Protein AF-A0A829QMP1-F1 (afdb_monomer_lite)

Secondary structure (DSSP, 8-state):
--HHHHHHHHHGGGSHHHHHHHHHHHHHHHTT--GGGHHHHHHHHHHHHTT--HHHHHHHHHHHH-HHHHTTT---

pLDDT: mean 89.29, std 11.88, range [43.94, 98.25]

Structure (mmCIF, N/CA/C/O backbone):
data_AF-A0A829QMP1-F1
#
_entry.id   AF-A0A829QMP1-F1
#
loop_
_atom_site.group_PDB
_atom_site.id
_atom_site.type_symbol
_atom_site.label_atom_id
_atom_site.label_alt_id
_atom_site.label_comp_id
_atom_site.label_asym_id
_atom_site.label_entity_id
_atom_site.label_seq_id
_atom_site.pdbx_PDB_ins_code
_atom_site.Cartn_x
_atom_site.Cartn_y
_atom_site.Cartn_z
_atom_site.occupancy
_atom_site.B_iso_or_equiv
_atom_site.auth_seq_id
_atom_site.auth_comp_id
_atom_site.auth_asym_id
_atom_site.auth_atom_id
_atom_site.pdbx_PDB_model_num
ATOM 1 N N . MET A 1 1 ? 2.174 23.227 -7.785 1.00 49.81 1 MET A N 1
ATOM 2 C CA . MET A 1 1 ? 2.934 22.013 -7.411 1.00 49.81 1 MET A CA 1
ATOM 3 C C . MET A 1 1 ? 2.618 21.547 -5.977 1.00 49.81 1 MET A C 1
ATOM 5 O O . MET A 1 1 ? 3.513 21.101 -5.281 1.00 49.81 1 MET A O 1
ATOM 9 N N . GLY A 1 2 ? 1.363 21.655 -5.513 1.00 60.25 2 GLY A N 1
ATOM 10 C CA . GLY A 1 2 ? 0.972 21.266 -4.142 1.00 60.25 2 GLY A CA 1
ATOM 11 C C . GLY A 1 2 ? -0.328 20.458 -4.057 1.00 60.25 2 GLY A C 1
ATOM 12 O O . GLY A 1 2 ? -0.685 19.990 -2.986 1.00 60.25 2 GLY A O 1
ATOM 13 N N . ASN A 1 3 ? -1.031 20.263 -5.178 1.00 79.06 3 ASN A N 1
ATOM 14 C CA . ASN A 1 3 ? -2.294 19.526 -5.205 1.00 79.06 3 ASN A CA 1
ATOM 15 C C . ASN A 1 3 ? -2.078 18.007 -5.205 1.00 79.06 3 ASN A C 1
ATOM 17 O O . ASN A 1 3 ? -2.713 17.332 -4.414 1.00 79.06 3 ASN A O 1
ATOM 21 N N . ALA A 1 4 ? -1.164 17.475 -6.023 1.00 82.62 4 ALA A N 1
ATOM 22 C CA . ALA A 1 4 ? -0.944 16.032 -6.138 1.00 82.62 4 ALA A CA 1
ATOM 23 C C . ALA A 1 4 ? -0.448 15.413 -4.821 1.00 82.62 4 ALA A C 1
ATOM 25 O O . ALA A 1 4 ? -0.998 14.423 -4.359 1.00 82.62 4 ALA A O 1
ATOM 26 N N . TRP A 1 5 ? 0.522 16.054 -4.164 1.00 84.12 5 TRP A N 1
ATOM 27 C CA . TRP A 1 5 ? 0.992 15.630 -2.843 1.00 84.12 5 TRP A CA 1
ATOM 28 C C . TRP A 1 5 ? -0.075 15.787 -1.756 1.00 84.12 5 TRP A C 1
ATOM 30 O O . TRP A 1 5 ? -0.189 14.928 -0.891 1.00 84.12 5 TRP A O 1
ATOM 40 N N . GLY A 1 6 ? -0.893 16.844 -1.813 1.00 88.62 6 GLY A N 1
ATOM 41 C CA . GLY A 1 6 ? -2.012 17.021 -0.885 1.00 88.62 6 GLY A CA 1
ATOM 42 C C . GLY A 1 6 ? -3.122 15.982 -1.075 1.00 88.62 6 GLY A C 1
ATOM 43 O O . GLY A 1 6 ? -3.707 15.531 -0.095 1.00 88.62 6 GLY A O 1
ATOM 44 N N . VAL A 1 7 ? -3.390 15.583 -2.321 1.00 85.00 7 VAL A N 1
ATOM 45 C CA . VAL A 1 7 ? -4.306 14.486 -2.659 1.00 85.00 7 VAL A CA 1
ATOM 46 C C . VAL A 1 7 ? -3.748 13.169 -2.136 1.00 85.00 7 VAL A C 1
ATOM 48 O O . VAL A 1 7 ? -4.451 12.484 -1.406 1.00 85.00 7 VAL A O 1
ATOM 51 N N . ALA A 1 8 ? -2.474 12.866 -2.394 1.00 87.00 8 ALA A N 1
ATOM 52 C CA . ALA A 1 8 ? -1.838 11.653 -1.886 1.00 87.00 8 ALA A CA 1
ATOM 53 C C . ALA A 1 8 ? -1.853 11.571 -0.355 1.00 87.00 8 ALA A C 1
ATOM 55 O O . ALA A 1 8 ? -2.182 10.529 0.195 1.00 87.00 8 ALA A O 1
ATOM 56 N N . ALA A 1 9 ? -1.570 12.676 0.338 1.00 86.94 9 ALA A N 1
ATOM 57 C CA . ALA A 1 9 ? -1.589 12.714 1.798 1.00 86.94 9 ALA A CA 1
ATOM 58 C C . ALA A 1 9 ? -2.998 12.580 2.401 1.00 86.94 9 ALA A C 1
ATOM 60 O O . ALA A 1 9 ? -3.126 12.175 3.551 1.00 86.94 9 ALA A O 1
ATOM 61 N N . ARG A 1 10 ? -4.045 12.967 1.660 1.00 86.50 10 ARG A N 1
ATOM 62 C CA . ARG A 1 10 ? -5.431 12.940 2.148 1.00 86.50 10 ARG A CA 1
ATOM 63 C C . ARG A 1 10 ? -6.171 11.660 1.780 1.00 86.50 10 ARG A C 1
ATOM 65 O O . ARG A 1 10 ? -6.941 11.177 2.593 1.00 86.50 10 ARG A O 1
ATOM 72 N N . ILE A 1 11 ? -6.002 11.203 0.543 1.00 89.88 11 ILE A N 1
ATOM 73 C CA . ILE A 1 11 ? -6.777 10.112 -0.060 1.00 89.88 11 ILE A CA 1
ATOM 74 C C . ILE A 1 11 ? -5.961 8.811 -0.075 1.00 89.88 11 ILE A C 1
ATOM 76 O O . ILE A 1 11 ? -6.521 7.725 0.004 1.00 89.88 11 ILE A O 1
ATOM 80 N N . GLY A 1 12 ? -4.630 8.892 -0.148 1.00 90.50 12 GLY A N 1
ATOM 81 C CA . GLY A 1 12 ? -3.780 7.704 -0.151 1.00 90.50 12 GLY A CA 1
ATOM 82 C C . GLY A 1 12 ? -4.094 6.770 -1.321 1.00 90.50 12 GLY A C 1
ATOM 83 O O . GLY A 1 12 ? -4.182 7.210 -2.469 1.00 90.50 12 GLY A O 1
ATOM 84 N N . LEU A 1 13 ? -4.239 5.477 -1.028 1.00 93.75 13 LEU A N 1
ATOM 85 C CA . LEU A 1 13 ? -4.514 4.442 -2.028 1.00 93.75 13 LEU A CA 1
ATOM 86 C C . LEU A 1 13 ? -6.004 4.305 -2.383 1.00 93.75 13 LEU A C 1
ATOM 88 O O . LEU A 1 13 ? -6.333 3.544 -3.290 1.00 93.75 13 LEU A O 1
ATOM 92 N N . GLU A 1 14 ? -6.901 5.075 -1.760 1.00 91.69 14 GLU A N 1
ATOM 93 C CA . GLU A 1 14 ? -8.284 5.181 -2.244 1.00 91.69 14 GLU A CA 1
ATOM 94 C C . GLU A 1 14 ? -8.359 5.932 -3.587 1.00 91.69 14 GLU A C 1
ATOM 96 O O . GLU A 1 14 ? -9.329 5.790 -4.332 1.00 91.69 14 GLU A O 1
ATOM 101 N N . ASP A 1 15 ? -7.328 6.714 -3.933 1.00 92.56 15 ASP A N 1
ATOM 102 C CA . ASP A 1 15 ? -7.203 7.340 -5.246 1.00 92.56 15 ASP A CA 1
ATOM 103 C C . ASP A 1 15 ? -6.794 6.270 -6.280 1.00 92.56 15 ASP A C 1
ATOM 105 O O . ASP A 1 15 ? -5.695 5.708 -6.187 1.00 92.56 15 ASP A O 1
ATOM 109 N N . PRO A 1 16 ? -7.617 5.997 -7.312 1.00 93.19 16 PRO A N 1
ATOM 110 C CA . PRO A 1 16 ? -7.338 4.925 -8.267 1.00 93.19 16 PRO A CA 1
ATOM 111 C C . PRO A 1 16 ? -6.045 5.119 -9.066 1.00 93.19 16 PRO A C 1
ATOM 113 O O . PRO A 1 16 ? -5.414 4.141 -9.474 1.00 93.19 16 PRO A O 1
ATOM 116 N N . ALA A 1 17 ? -5.638 6.367 -9.317 1.00 93.31 17 ALA A N 1
ATOM 117 C CA . ALA A 1 17 ? -4.402 6.654 -10.032 1.00 93.31 17 ALA A CA 1
ATOM 118 C C . ALA A 1 17 ? -3.183 6.391 -9.140 1.00 93.31 17 ALA A C 1
ATOM 120 O O . ALA A 1 17 ? -2.189 5.841 -9.622 1.00 93.31 17 ALA A O 1
ATOM 121 N N . LEU A 1 18 ? -3.265 6.731 -7.850 1.00 92.75 18 LEU A N 1
ATOM 122 C CA . LEU A 1 18 ? -2.216 6.411 -6.880 1.00 92.75 18 LEU A CA 1
ATOM 123 C C . LEU A 1 18 ? -2.131 4.913 -6.603 1.00 92.75 18 LEU A C 1
ATOM 125 O O . LEU A 1 18 ? -1.022 4.387 -6.599 1.00 92.75 18 LEU A O 1
ATOM 129 N N . HIS A 1 19 ? -3.257 4.213 -6.468 1.00 95.38 19 HI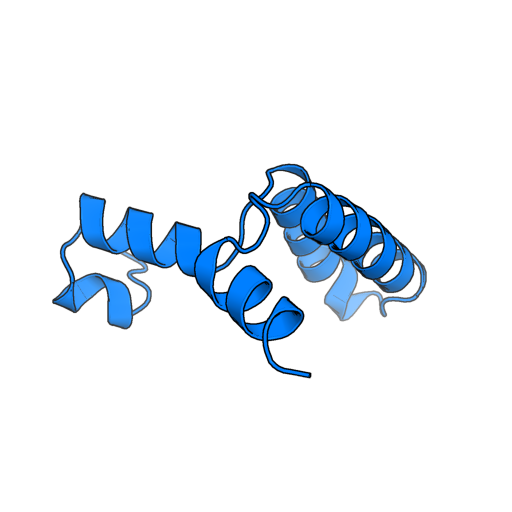S A N 1
ATOM 130 C CA . HIS A 1 19 ? -3.271 2.756 -6.329 1.00 95.38 19 HIS A CA 1
ATOM 131 C C . HIS A 1 19 ? -2.613 2.079 -7.540 1.00 95.38 19 HIS A C 1
ATOM 133 O O . HIS A 1 19 ? -1.671 1.301 -7.385 1.00 95.38 19 HIS A O 1
ATOM 139 N N . ALA A 1 20 ? -3.011 2.440 -8.764 1.00 96.50 20 ALA A N 1
ATOM 140 C CA . ALA A 1 20 ? -2.406 1.877 -9.971 1.00 96.50 20 ALA A CA 1
ATOM 141 C C . ALA A 1 20 ? -0.899 2.179 -10.079 1.00 96.50 20 ALA A C 1
ATOM 143 O O . ALA A 1 20 ? -0.124 1.333 -10.533 1.00 96.50 20 ALA A O 1
ATOM 144 N N . ALA A 1 21 ? -0.467 3.379 -9.678 1.00 95.75 21 ALA A N 1
ATOM 145 C CA . ALA A 1 21 ? 0.947 3.738 -9.648 1.00 95.75 21 ALA A CA 1
ATOM 146 C C . ALA A 1 21 ? 1.716 2.936 -8.587 1.00 95.75 21 ALA A C 1
ATOM 148 O O . ALA A 1 21 ? 2.773 2.388 -8.899 1.00 95.75 21 ALA A O 1
ATOM 149 N N . ALA A 1 22 ? 1.176 2.822 -7.372 1.00 95.44 22 ALA A N 1
ATOM 150 C CA . ALA A 1 22 ? 1.764 2.059 -6.278 1.00 95.44 22 ALA A CA 1
ATOM 151 C C . ALA A 1 22 ? 1.930 0.587 -6.663 1.00 95.44 22 ALA A C 1
ATOM 153 O O . ALA A 1 22 ? 3.033 0.059 -6.549 1.00 95.44 22 ALA A O 1
ATOM 154 N N . HIS A 1 23 ? 0.891 -0.040 -7.220 1.00 97.81 23 HIS A N 1
ATOM 155 C CA . HIS A 1 23 ? 0.956 -1.432 -7.659 1.00 97.81 23 HIS A CA 1
ATOM 156 C C . HIS A 1 23 ? 2.074 -1.631 -8.685 1.00 97.81 23 HIS A C 1
ATOM 158 O O . HIS A 1 23 ? 2.894 -2.531 -8.545 1.00 97.81 23 HIS A O 1
ATOM 164 N N . ARG A 1 24 ? 2.169 -0.771 -9.709 1.00 98.25 24 ARG A N 1
ATOM 165 C CA . ARG A 1 24 ? 3.235 -0.880 -10.723 1.00 98.25 24 ARG A CA 1
ATOM 166 C C . ARG A 1 24 ? 4.630 -0.755 -10.117 1.00 98.25 24 ARG A C 1
ATOM 168 O O . ARG A 1 24 ? 5.520 -1.517 -10.486 1.00 98.25 24 ARG A O 1
ATOM 175 N N . LEU A 1 25 ? 4.823 0.213 -9.225 1.00 97.69 25 LEU A N 1
ATOM 176 C CA . LEU A 1 25 ? 6.120 0.479 -8.607 1.00 97.69 25 LEU A CA 1
ATOM 177 C C . LEU A 1 25 ? 6.536 -0.650 -7.662 1.00 97.69 25 LEU A C 1
ATOM 179 O O . LEU A 1 25 ? 7.677 -1.101 -7.730 1.00 97.69 25 LEU A O 1
ATOM 183 N N . VAL A 1 26 ? 5.616 -1.137 -6.830 1.00 97.50 26 VAL A N 1
ATOM 184 C CA . VAL A 1 26 ? 5.895 -2.223 -5.885 1.00 97.50 26 VAL A CA 1
ATOM 185 C C . VAL A 1 26 ? 6.127 -3.535 -6.626 1.00 97.50 26 VAL A C 1
ATOM 187 O O . VAL A 1 26 ? 7.135 -4.176 -6.362 1.00 97.50 26 VAL A O 1
ATOM 190 N N . SER A 1 27 ? 5.319 -3.891 -7.633 1.00 98.00 27 SER A N 1
ATOM 191 C CA . SER A 1 27 ? 5.582 -5.090 -8.447 1.00 98.00 27 SER A CA 1
ATOM 192 C C . SER A 1 27 ? 6.959 -5.048 -9.121 1.00 98.00 27 SER A C 1
ATOM 194 O O . SER A 1 27 ? 7.666 -6.054 -9.155 1.00 98.00 27 SER A O 1
ATOM 196 N N . ALA A 1 28 ? 7.364 -3.883 -9.643 1.00 98.25 28 ALA A N 1
ATOM 197 C CA . ALA A 1 28 ? 8.689 -3.714 -10.234 1.00 98.25 28 ALA A CA 1
ATOM 198 C C . ALA A 1 28 ? 9.809 -3.868 -9.193 1.00 98.25 28 ALA A C 1
ATOM 200 O O . ALA A 1 28 ? 10.844 -4.455 -9.499 1.00 98.25 28 ALA A O 1
ATOM 201 N N . ALA A 1 29 ? 9.597 -3.380 -7.969 1.00 97.50 29 ALA A N 1
ATOM 202 C CA . ALA A 1 29 ? 10.531 -3.563 -6.866 1.00 97.50 29 ALA A CA 1
ATOM 203 C C . ALA A 1 29 ? 10.617 -5.034 -6.423 1.00 97.50 29 ALA A C 1
ATOM 205 O O . ALA A 1 29 ? 11.726 -5.531 -6.246 1.00 97.50 29 ALA A O 1
ATOM 206 N N . CYS A 1 30 ? 9.494 -5.758 -6.331 1.00 97.62 30 CYS A N 1
ATOM 207 C CA . CYS A 1 30 ? 9.481 -7.190 -6.004 1.00 97.62 30 CYS A CA 1
ATOM 208 C C . CYS A 1 30 ? 10.333 -8.000 -6.989 1.00 97.62 30 CYS A C 1
ATOM 210 O O . CYS A 1 30 ? 11.074 -8.887 -6.582 1.00 97.62 30 CYS A O 1
ATOM 212 N N . ALA A 1 31 ? 10.279 -7.658 -8.281 1.00 97.19 31 ALA A N 1
ATOM 213 C CA . ALA A 1 31 ? 11.021 -8.362 -9.327 1.00 97.19 31 ALA A CA 1
ATOM 214 C C . ALA A 1 31 ? 12.554 -8.256 -9.200 1.00 97.19 31 ALA A C 1
ATOM 216 O O . ALA A 1 31 ? 13.269 -9.052 -9.807 1.00 97.19 31 ALA A O 1
ATOM 217 N N . VAL A 1 32 ? 13.062 -7.272 -8.451 1.00 97.62 32 VAL A N 1
ATOM 218 C CA . VAL A 1 32 ? 14.505 -7.023 -8.279 1.00 97.62 32 VAL A CA 1
ATOM 219 C C . VAL A 1 32 ? 14.955 -7.083 -6.820 1.00 97.62 32 VAL A C 1
ATOM 221 O O . VAL A 1 32 ? 16.128 -6.835 -6.535 1.00 97.62 32 VAL A O 1
ATOM 224 N N . ALA A 1 33 ? 14.040 -7.373 -5.895 1.00 97.44 33 ALA A N 1
ATOM 225 C CA . ALA A 1 33 ? 14.329 -7.391 -4.473 1.00 97.44 33 ALA A CA 1
ATOM 226 C C . ALA A 1 33 ? 15.321 -8.516 -4.133 1.00 97.44 33 ALA A C 1
ATOM 228 O O . ALA A 1 33 ? 15.235 -9.615 -4.690 1.00 97.44 33 ALA A O 1
ATOM 229 N N . PRO A 1 34 ? 16.272 -8.261 -3.220 1.00 97.81 34 PRO A N 1
ATOM 230 C CA . PRO A 1 34 ? 17.160 -9.304 -2.741 1.00 97.81 34 PRO A CA 1
ATOM 231 C C . PRO A 1 34 ? 16.350 -10.352 -1.946 1.00 97.81 34 PRO A C 1
ATOM 233 O O . PRO A 1 34 ? 15.321 -9.999 -1.358 1.00 97.81 34 PRO A O 1
ATOM 236 N N . PRO A 1 35 ? 16.774 -11.631 -1.912 1.00 97.44 35 PRO A N 1
ATOM 237 C CA . PRO A 1 35 ? 16.004 -12.707 -1.281 1.00 97.44 35 PRO A CA 1
ATOM 238 C C . PRO A 1 35 ? 15.636 -12.436 0.179 1.00 97.44 35 PRO A C 1
ATOM 240 O O . PRO A 1 35 ? 14.578 -12.857 0.637 1.00 97.44 35 PRO A O 1
ATOM 243 N N . GLU A 1 36 ? 16.480 -11.698 0.900 1.00 97.69 36 GLU A N 1
ATOM 244 C CA . GLU A 1 36 ? 16.266 -11.330 2.298 1.00 97.69 36 GLU A CA 1
ATOM 245 C C . GLU A 1 36 ? 15.048 -10.415 2.499 1.00 97.69 36 GLU A C 1
ATOM 247 O O . GLU A 1 36 ? 14.533 -10.344 3.608 1.00 97.69 36 GLU A O 1
ATOM 252 N N . LEU A 1 37 ? 14.580 -9.736 1.445 1.00 97.62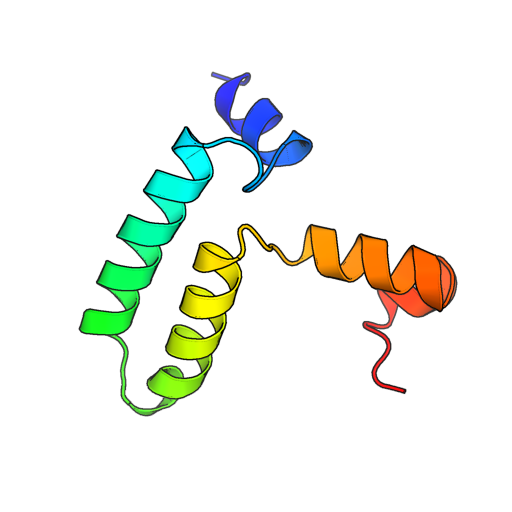 37 LEU A N 1
ATOM 253 C CA . LEU A 1 37 ? 13.414 -8.845 1.464 1.00 97.62 37 LEU A CA 1
ATOM 254 C C . LEU A 1 37 ? 12.200 -9.424 0.727 1.00 97.62 37 LEU A C 1
ATOM 256 O O . LEU A 1 37 ? 11.175 -8.753 0.650 1.00 97.62 37 LEU A O 1
ATOM 260 N N . ALA A 1 38 ? 12.290 -10.634 0.163 1.00 96.00 38 ALA A N 1
ATOM 261 C CA . ALA A 1 38 ? 11.228 -11.192 -0.677 1.00 96.00 38 ALA A CA 1
ATOM 262 C C . ALA A 1 38 ? 9.881 -11.250 0.061 1.00 96.00 38 ALA A C 1
ATOM 264 O O . ALA A 1 38 ? 8.884 -10.749 -0.449 1.00 96.00 38 ALA A O 1
ATOM 265 N N . THR A 1 39 ? 9.879 -11.757 1.297 1.00 96.62 39 THR A N 1
ATOM 266 C CA . THR A 1 39 ? 8.675 -11.841 2.135 1.00 96.62 39 THR A CA 1
ATOM 267 C C . THR A 1 39 ? 8.083 -10.466 2.446 1.00 96.62 39 THR A C 1
ATOM 269 O O . THR A 1 39 ? 6.874 -10.277 2.337 1.00 96.62 39 THR A O 1
ATOM 272 N N . ASP A 1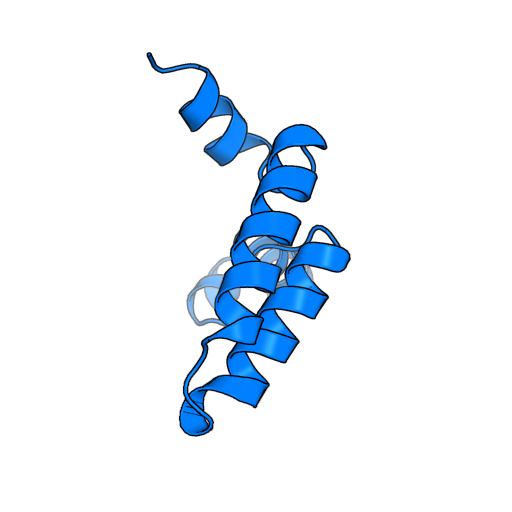 40 ? 8.920 -9.486 2.799 1.00 96.75 40 ASP A N 1
ATOM 273 C CA . ASP A 1 40 ? 8.457 -8.128 3.110 1.00 96.75 40 ASP A CA 1
ATOM 274 C C . ASP A 1 40 ? 7.872 -7.440 1.869 1.00 96.75 40 ASP A C 1
ATOM 276 O O . ASP A 1 40 ? 6.883 -6.710 1.951 1.00 96.75 40 ASP A O 1
ATOM 280 N N . MET A 1 41 ? 8.464 -7.691 0.701 1.00 97.31 41 MET A N 1
ATOM 281 C CA . MET A 1 41 ? 7.997 -7.162 -0.577 1.00 97.31 41 MET A CA 1
ATOM 282 C C . MET A 1 41 ? 6.696 -7.820 -1.042 1.00 97.31 41 MET A C 1
ATOM 284 O O . MET A 1 41 ? 5.824 -7.123 -1.558 1.00 97.31 41 MET A O 1
ATOM 288 N N . GLU A 1 42 ? 6.536 -9.129 -0.840 1.00 96.38 42 GLU A N 1
ATOM 289 C CA . GLU A 1 42 ? 5.272 -9.839 -1.074 1.00 96.38 42 GLU A CA 1
ATOM 290 C C . GLU A 1 42 ? 4.163 -9.291 -0.173 1.00 96.38 42 GLU A C 1
ATOM 292 O O . GLU A 1 42 ? 3.094 -8.937 -0.670 1.00 96.38 42 GLU A O 1
ATOM 297 N N . PHE A 1 43 ? 4.445 -9.115 1.122 1.00 95.88 43 PHE A N 1
ATOM 298 C CA . PHE A 1 43 ? 3.507 -8.498 2.058 1.00 95.88 43 PHE A CA 1
ATOM 299 C C . PHE A 1 43 ? 3.126 -7.077 1.624 1.00 95.88 43 PHE A C 1
ATOM 301 O O . PHE A 1 43 ? 1.948 -6.726 1.586 1.00 95.88 43 PHE A O 1
ATOM 308 N N . LEU A 1 44 ? 4.100 -6.246 1.245 1.00 95.94 44 LEU A N 1
ATOM 309 C CA . LEU A 1 44 ? 3.825 -4.891 0.772 1.00 95.94 44 LEU A CA 1
ATOM 310 C C . LEU A 1 44 ? 2.974 -4.882 -0.507 1.00 95.94 44 LEU A C 1
ATOM 312 O O . LEU A 1 44 ? 2.101 -4.024 -0.648 1.00 95.94 44 LEU A O 1
ATOM 316 N N . LEU A 1 45 ? 3.212 -5.812 -1.435 1.00 96.94 45 LEU A N 1
ATOM 317 C CA . LEU A 1 45 ? 2.422 -5.930 -2.658 1.00 96.94 45 LEU A CA 1
ATOM 318 C C . LE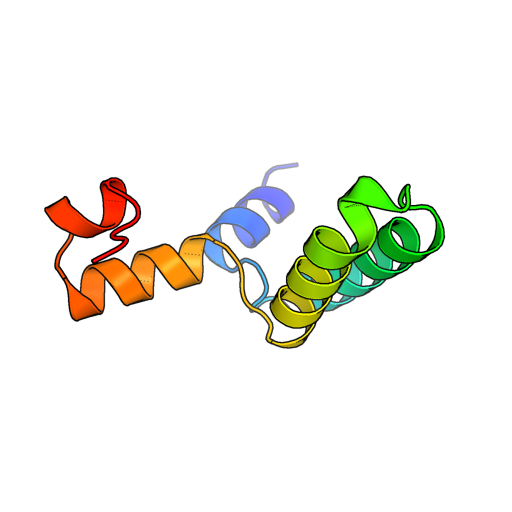U A 1 45 ? 0.971 -6.304 -2.346 1.00 96.94 45 LEU A C 1
ATOM 320 O O . LEU A 1 45 ? 0.070 -5.617 -2.821 1.00 96.94 45 LEU A O 1
ATOM 324 N N . GLU A 1 46 ? 0.751 -7.309 -1.496 1.00 96.88 46 GLU A N 1
ATOM 325 C CA . GLU A 1 46 ? -0.586 -7.717 -1.051 1.00 96.88 46 GLU A CA 1
ATOM 326 C C . GLU A 1 46 ? -1.344 -6.534 -0.423 1.00 96.88 46 GLU A C 1
ATOM 328 O O . GLU A 1 46 ? -2.508 -6.272 -0.729 1.00 96.88 46 GLU A O 1
ATOM 333 N N . ARG A 1 47 ? -0.663 -5.759 0.424 1.00 95.75 47 ARG A N 1
ATOM 334 C CA . ARG A 1 47 ? -1.225 -4.559 1.053 1.00 95.75 47 ARG A CA 1
ATOM 335 C C . ARG A 1 47 ? -1.647 -3.517 0.020 1.00 95.75 47 ARG A C 1
ATOM 337 O O . ARG A 1 47 ? -2.745 -2.972 0.115 1.00 95.75 47 ARG A O 1
ATOM 344 N N . VAL A 1 48 ? -0.808 -3.260 -0.982 1.00 96.06 48 VAL A N 1
ATOM 345 C CA . VAL A 1 48 ? -1.141 -2.323 -2.060 1.00 96.06 48 VAL A CA 1
ATOM 346 C C . VAL A 1 48 ? -2.322 -2.824 -2.884 1.00 96.06 48 VAL A C 1
ATOM 348 O O . VAL A 1 48 ? -3.203 -2.020 -3.158 1.00 96.06 48 VAL A O 1
ATOM 351 N N . GLU A 1 49 ? -2.386 -4.114 -3.222 1.00 96.00 49 GLU A N 1
ATOM 352 C CA . GLU A 1 49 ? -3.514 -4.721 -3.951 1.00 96.00 49 GLU A CA 1
ATOM 353 C C . GLU A 1 49 ? -4.846 -4.581 -3.201 1.00 96.00 49 GLU A C 1
ATOM 355 O O . GLU A 1 49 ? -5.895 -4.370 -3.813 1.00 96.00 49 GLU A O 1
ATOM 360 N N . GLN A 1 50 ? -4.806 -4.631 -1.868 1.00 95.50 50 GLN A N 1
ATOM 361 C CA . GLN A 1 50 ? -5.958 -4.371 -1.000 1.00 95.50 50 GLN A CA 1
ATOM 362 C C . GLN A 1 50 ? -6.312 -2.876 -0.890 1.00 95.50 50 GLN A C 1
ATOM 364 O O . GLN A 1 50 ? -7.273 -2.526 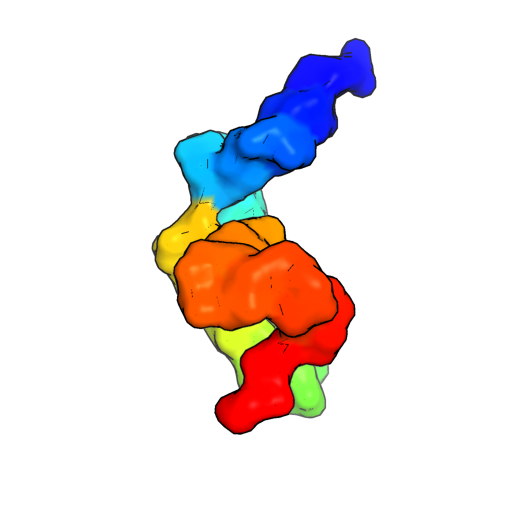-0.207 1.00 95.50 50 GLN A O 1
ATOM 369 N N . GLY A 1 51 ? -5.551 -1.982 -1.530 1.00 95.19 51 GLY A N 1
ATOM 370 C CA . GLY A 1 51 ? -5.691 -0.534 -1.378 1.00 95.19 51 GLY A CA 1
ATOM 371 C C . GLY A 1 51 ? -5.314 -0.041 0.020 1.00 95.19 51 GLY A C 1
ATOM 372 O O . GLY A 1 51 ? -5.784 1.013 0.434 1.00 95.19 51 GLY A O 1
ATOM 373 N N . ARG A 1 52 ? -4.496 -0.801 0.759 1.00 92.88 52 ARG A N 1
ATOM 374 C CA . ARG A 1 52 ? -4.158 -0.552 2.164 1.00 92.88 52 ARG A CA 1
ATOM 375 C C . ARG A 1 52 ? -2.787 0.088 2.316 1.00 92.88 52 ARG A C 1
ATOM 377 O O . ARG A 1 52 ? -1.787 -0.374 1.768 1.00 92.88 52 ARG A O 1
ATOM 384 N N . CYS A 1 53 ? -2.710 1.098 3.168 1.00 86.94 53 CYS A N 1
ATOM 385 C CA . CYS A 1 53 ? -1.489 1.781 3.568 1.00 86.94 53 CYS A CA 1
ATOM 386 C C . CYS A 1 53 ? -1.343 1.814 5.105 1.00 86.94 53 CYS A C 1
ATOM 388 O O . CYS A 1 53 ? -2.286 1.484 5.824 1.00 86.94 53 CYS A O 1
ATOM 390 N N . PRO A 1 54 ? -0.172 2.201 5.648 1.00 83.88 54 PRO A N 1
ATOM 391 C CA . PRO A 1 54 ? 0.029 2.283 7.100 1.00 83.88 54 PRO A CA 1
ATOM 392 C C . PRO A 1 54 ? -0.926 3.243 7.825 1.00 83.88 54 PRO A C 1
ATOM 394 O O . PRO A 1 54 ? -1.187 3.068 9.012 1.00 83.88 54 PRO A O 1
ATOM 397 N N . ALA A 1 55 ? -1.454 4.260 7.132 1.00 86.12 55 ALA A N 1
ATOM 398 C CA . ALA A 1 55 ? -2.452 5.148 7.723 1.00 86.12 55 ALA A CA 1
ATOM 399 C C . ALA A 1 55 ? -3.768 4.404 8.005 1.00 86.12 55 ALA A C 1
ATOM 401 O O . ALA A 1 55 ? -4.390 4.667 9.029 1.00 86.12 55 ALA A O 1
ATOM 402 N N . ASP A 1 56 ? -4.144 3.434 7.167 1.00 89.94 56 ASP A N 1
ATOM 403 C CA . ASP A 1 56 ? -5.354 2.632 7.370 1.00 89.94 56 ASP A CA 1
ATOM 404 C C . ASP A 1 56 ? -5.217 1.728 8.600 1.00 89.94 56 ASP A C 1
ATOM 406 O O . ASP A 1 56 ? -6.132 1.656 9.414 1.00 89.94 56 ASP A O 1
ATOM 410 N N . ASP A 1 57 ? -4.042 1.121 8.812 1.00 88.50 57 ASP A N 1
ATOM 411 C CA . ASP A 1 57 ? -3.775 0.345 10.036 1.00 88.50 57 ASP A CA 1
ATOM 412 C C . ASP A 1 57 ? -3.834 1.215 11.284 1.00 88.50 57 ASP A C 1
ATOM 414 O O . ASP A 1 57 ? -4.319 0.790 12.329 1.00 88.50 57 ASP A O 1
ATOM 418 N N . PHE A 1 58 ? -3.330 2.447 11.194 1.00 88.69 58 PHE A N 1
ATOM 419 C CA . PHE A 1 58 ? -3.430 3.382 12.301 1.00 88.69 58 PHE A CA 1
ATOM 420 C C . PHE A 1 58 ? -4.896 3.693 12.625 1.00 88.69 58 PHE A C 1
ATOM 422 O O . PHE A 1 58 ? -5.268 3.669 13.796 1.00 88.69 58 PHE A O 1
ATOM 429 N N . ILE A 1 59 ? -5.738 3.942 11.617 1.00 90.31 59 ILE A N 1
ATOM 430 C CA . ILE A 1 59 ? -7.174 4.189 11.814 1.00 90.31 59 ILE A CA 1
ATOM 431 C C . ILE A 1 59 ? -7.881 2.968 12.414 1.00 90.31 59 ILE A C 1
ATOM 433 O O . ILE A 1 59 ? -8.681 3.131 13.342 1.00 90.31 59 ILE A O 1
ATOM 437 N N . ASP A 1 60 ? -7.549 1.759 11.964 1.00 91.62 60 ASP A N 1
ATOM 438 C CA . ASP A 1 60 ? -8.090 0.523 12.535 1.00 91.62 60 ASP A CA 1
ATOM 439 C C . ASP A 1 60 ? -7.671 0.365 14.002 1.00 91.62 60 ASP A C 1
ATOM 441 O O . ASP A 1 60 ? -8.517 0.168 14.874 1.00 91.62 60 ASP A O 1
ATOM 445 N N . ASN A 1 61 ? -6.393 0.592 14.3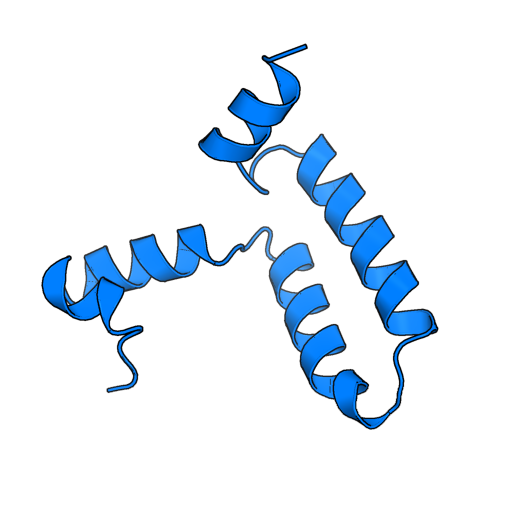12 1.00 90.19 61 ASN A N 1
ATOM 446 C CA . ASN A 1 61 ? -5.873 0.541 15.678 1.00 90.19 61 ASN A CA 1
ATOM 447 C C . ASN A 1 61 ? -6.496 1.607 16.592 1.00 90.19 61 ASN A C 1
ATOM 449 O O . ASN A 1 61 ? -6.750 1.341 17.767 1.00 90.19 61 ASN A O 1
ATOM 453 N N . VAL A 1 62 ? -6.758 2.819 16.088 1.00 93.88 62 VAL A N 1
ATOM 454 C CA . VAL A 1 62 ? -7.488 3.856 16.838 1.00 93.88 62 VAL A CA 1
ATOM 455 C C . VAL A 1 62 ? -8.914 3.396 17.126 1.00 93.88 62 VAL A C 1
ATOM 457 O O . VAL A 1 62 ? -9.410 3.608 18.234 1.00 93.88 62 VAL A O 1
ATOM 460 N N . THR A 1 63 ? -9.565 2.776 16.144 1.00 93.12 63 THR A N 1
ATOM 461 C CA . THR A 1 63 ? -10.945 2.292 16.253 1.00 93.12 63 THR A CA 1
ATOM 462 C C . THR A 1 63 ? -11.056 1.144 17.255 1.00 93.12 63 THR A C 1
ATOM 464 O O . THR A 1 63 ? -11.997 1.115 18.047 1.00 93.12 63 THR A O 1
ATOM 467 N N . GLU A 1 64 ? -10.089 0.228 17.265 1.00 92.81 64 GLU A N 1
ATOM 468 C CA . GLU A 1 64 ? -10.104 -0.951 18.132 1.00 92.81 64 GLU A CA 1
ATOM 469 C C . GLU A 1 64 ? -9.568 -0.668 19.544 1.00 92.81 64 GLU A C 1
ATOM 471 O O . GLU A 1 64 ? -10.149 -1.106 20.539 1.00 92.81 64 GLU A O 1
ATOM 476 N N . TYR A 1 65 ? -8.476 0.092 19.656 1.00 90.06 65 TYR A N 1
ATOM 477 C CA . TYR A 1 65 ? -7.707 0.224 20.899 1.00 90.06 65 TYR A CA 1
ATOM 478 C C . TYR A 1 65 ? -7.648 1.648 21.464 1.00 90.06 65 TYR A C 1
ATOM 480 O O . TYR A 1 65 ? -7.169 1.842 22.588 1.00 90.06 65 TYR A O 1
ATOM 488 N N . GLY A 1 66 ? -8.132 2.642 20.719 1.00 91.12 66 GLY A N 1
ATOM 489 C CA . GLY A 1 66 ? -8.034 4.059 21.061 1.00 91.12 66 GLY A CA 1
ATOM 490 C C . GLY A 1 66 ? -6.698 4.702 20.666 1.00 91.12 66 GLY A C 1
ATOM 491 O O . GLY A 1 66 ? -5.684 4.038 20.450 1.00 91.12 66 GLY A O 1
ATOM 492 N N . VAL A 1 67 ? -6.697 6.039 20.599 1.00 88.88 67 VAL A N 1
ATOM 493 C CA . VAL A 1 67 ? -5.582 6.855 20.070 1.00 88.88 67 VAL A CA 1
ATOM 494 C C . VAL A 1 67 ? -4.253 6.594 20.780 1.00 88.88 67 VAL A C 1
ATOM 496 O O . VAL A 1 67 ? -3.229 6.445 20.120 1.00 88.88 67 VAL A O 1
ATOM 499 N N . GLU A 1 68 ? -4.263 6.482 22.109 1.00 88.50 68 GLU A N 1
ATOM 500 C CA . GLU A 1 68 ? -3.040 6.285 22.900 1.00 88.50 68 GLU A CA 1
ATOM 501 C C . GLU A 1 68 ? -2.309 4.982 22.538 1.00 88.50 68 GLU A C 1
ATOM 503 O O . GLU A 1 68 ? -1.083 4.948 22.453 1.00 88.50 68 GLU A O 1
ATOM 508 N N . LYS A 1 69 ? -3.057 3.904 22.270 1.00 84.56 69 LYS A N 1
ATOM 509 C CA . LYS A 1 69 ? -2.483 2.601 21.907 1.00 84.56 69 LYS A CA 1
ATOM 510 C C . LYS A 1 69 ? -2.116 2.505 20.427 1.00 84.56 69 LYS A C 1
ATOM 512 O O . LYS A 1 69 ? -1.180 1.783 20.079 1.00 84.56 69 LYS A O 1
ATOM 517 N N . ALA A 1 70 ? -2.777 3.266 19.560 1.00 85.50 70 ALA A N 1
ATOM 518 C CA . ALA A 1 70 ? -2.482 3.266 18.131 1.00 85.50 70 ALA A CA 1
ATOM 519 C C . ALA A 1 70 ? -1.052 3.746 17.815 1.00 85.50 70 ALA A C 1
ATOM 521 O O . ALA A 1 70 ? -0.404 3.202 16.924 1.00 85.50 70 ALA A O 1
ATOM 522 N N . PHE A 1 71 ? -0.508 4.698 18.585 1.00 81.12 71 PHE A N 1
ATOM 523 C CA . PHE A 1 71 ? 0.869 5.183 18.404 1.00 81.12 71 PHE A CA 1
ATOM 524 C C . PHE A 1 71 ? 1.950 4.201 18.864 1.00 81.12 71 PHE A C 1
ATOM 526 O O . PHE A 1 71 ? 3.069 4.252 18.360 1.00 81.12 71 PHE A O 1
ATOM 533 N N . SER A 1 72 ? 1.629 3.286 19.784 1.00 76.62 72 SER A N 1
ATOM 534 C CA . SER A 1 72 ? 2.537 2.191 20.152 1.00 76.62 72 SER A CA 1
ATOM 535 C C . SER A 1 72 ? 2.600 1.072 19.106 1.00 76.62 72 SER A C 1
ATOM 537 O O . SER A 1 72 ? 3.342 0.113 19.300 1.00 76.62 72 SER A O 1
ATOM 539 N N . GLY A 1 73 ? 1.836 1.190 18.009 1.00 59.59 73 GLY A N 1
ATOM 540 C CA . GLY A 1 73 ? 1.739 0.176 16.961 1.00 59.59 73 GLY A CA 1
ATOM 541 C C . GLY A 1 73 ? 1.169 -1.135 17.488 1.00 59.59 73 GLY A C 1
ATOM 542 O O . GLY A 1 73 ? 1.728 -2.172 17.163 1.00 59.59 73 GLY A O 1
ATOM 543 N N . ALA A 1 74 ? 0.153 -1.053 18.366 1.00 51.91 74 ALA A N 1
ATOM 544 C CA . ALA A 1 74 ? -0.259 -2.091 19.314 1.00 51.91 74 ALA A CA 1
ATOM 545 C C . ALA A 1 74 ? -0.215 -3.524 18.756 1.00 51.91 74 ALA A C 1
ATOM 547 O O . ALA A 1 74 ? -1.211 -4.091 18.325 1.00 51.91 74 ALA A O 1
ATOM 548 N N . ILE A 1 75 ? 0.970 -4.118 18.882 1.00 51.81 75 ILE A N 1
ATOM 549 C CA . ILE A 1 75 ? 1.171 -5.527 19.158 1.00 51.81 75 ILE A CA 1
ATOM 550 C C . ILE A 1 75 ? 0.677 -5.762 20.590 1.00 51.81 75 ILE A C 1
ATOM 552 O O . ILE A 1 75 ? 1.350 -5.432 21.570 1.00 51.81 75 ILE A O 1
ATOM 556 N N . GLY A 1 76 ? -0.557 -6.244 20.691 1.00 43.94 76 GLY A N 1
ATOM 557 C CA . GLY A 1 76 ? -1.089 -6.952 21.851 1.00 43.94 76 GLY A CA 1
ATOM 558 C C . GLY A 1 76 ? -1.199 -8.428 21.518 1.00 43.94 76 GLY A C 1
ATOM 559 O O . GLY A 1 76 ? -1.694 -8.722 20.410 1.00 43.94 76 GLY A O 1
#

Sequence (76 aa):
MGNAWGVAARIGLEDPALHAAAHRLVSAACAVAPPELATDMEFLLERVEQGRCPADDFIDNVTEYGVEKAFSGAIG

Foldseek 3Di:
DVVVVVCCVPCPLVPVVNLVVQLVVLVVCLVVPDPVCNVVSVVSNVCSVVSHDLVVLLVVCCVPPNNVCSVVVDPD

Organism: NCBI:txid1299323

Radius of gyration: 14.53 Å; chains: 1; bounding box: 28×35×34 Å